Protein AF-A0A7J7KBS4-F1 (afdb_monomer_lite)

Radius of gyration: 31.46 Å; chains: 1; bounding box: 59×56×82 Å

pLDDT: mean 75.21, std 17.7, range [44.53, 96.38]

Sequence (110 aa):
MLNYPGRPISIHDVGGLLGDAYPKAFTPCNITSGFPVAGTYPFNPDIFGEDEFLPSAVTDRPDPNIAIEKAKISFVKPDKEDIAEVDNKDFVRILPTPNITGGTKYSLRE

Organism: Bugula neritina (NCBI:txid10212)

Secondary structure (DSSP, 8-state):
--SSTTPPPPHHHHHHHHHHHHHHHS-HHHHHHHHHHTTTTTT-GGGS-HHHHGGGGGTPPPPHHHHHHHT-------SS--S----TTSTTSSSPPP------------

Foldseek 3Di:
DPPDPPDDDDPVCVVVVCVVVVVVCPDPVNVVVVCVQVCNVVNDPPNDDPVNCVVCVVVDDPDPVVVVVVPPPPPPPDPDDPPPPPDPVVVVPPDDDDPPPDDDPPDDDD

Structure (mmCIF, N/CA/C/O backbone):
data_AF-A0A7J7KBS4-F1
#
_entry.id   AF-A0A7J7KBS4-F1
#
loop_
_atom_site.group_PDB
_atom_site.id
_atom_site.type_symbol
_atom_site.label_atom_id
_atom_site.label_alt_id
_atom_site.label_comp_id
_atom_site.label_asym_id
_atom_site.label_entity_id
_atom_site.label_seq_id
_atom_site.pdbx_PDB_ins_code
_atom_site.Cartn_x
_atom_site.Cartn_y
_atom_site.Cartn_z
_atom_site.occupancy
_atom_site.B_iso_or_equiv
_atom_site.auth_seq_id
_atom_site.auth_comp_id
_atom_site.auth_asym_id
_atom_site.auth_atom_id
_atom_site.pdbx_PDB_model_num
ATOM 1 N N . MET A 1 1 ? 3.728 -10.491 -16.829 1.00 55.16 1 MET A N 1
ATOM 2 C CA . MET A 1 1 ? 4.480 -11.724 -16.509 1.00 55.16 1 MET A CA 1
ATOM 3 C C . MET A 1 1 ? 4.074 -12.860 -17.457 1.00 55.16 1 MET A C 1
ATOM 5 O O . MET A 1 1 ? 3.728 -13.942 -17.016 1.00 55.16 1 MET A O 1
ATOM 9 N N . LEU A 1 2 ? 4.057 -12.589 -18.768 1.00 63.56 2 LEU A N 1
ATOM 10 C CA . LEU A 1 2 ? 3.582 -13.534 -19.795 1.00 63.56 2 LEU A CA 1
ATOM 11 C C . LEU A 1 2 ? 4.730 -14.122 -20.630 1.00 63.56 2 LEU A C 1
ATOM 13 O O . LEU A 1 2 ? 4.531 -15.080 -21.366 1.00 63.56 2 LEU A O 1
ATOM 17 N N . ASN A 1 3 ? 5.938 -13.574 -20.484 1.00 73.56 3 ASN A N 1
ATOM 18 C CA . ASN A 1 3 ? 7.120 -14.030 -21.198 1.00 73.56 3 ASN A CA 1
ATOM 19 C C . ASN A 1 3 ? 7.900 -14.977 -20.273 1.00 73.56 3 ASN A C 1
ATOM 21 O O . ASN A 1 3 ? 8.257 -14.581 -19.166 1.00 73.56 3 ASN A O 1
ATOM 25 N N . TYR A 1 4 ? 8.154 -16.204 -20.740 1.00 82.62 4 TYR A N 1
ATOM 26 C CA . TYR A 1 4 ? 8.910 -17.276 -20.061 1.00 82.62 4 TYR A CA 1
ATOM 27 C C . TYR A 1 4 ? 8.222 -17.952 -18.852 1.00 82.62 4 TYR A C 1
ATOM 29 O O . TYR A 1 4 ? 8.785 -17.981 -17.754 1.00 82.62 4 TYR A O 1
ATOM 37 N N . PRO A 1 5 ? 7.026 -18.549 -19.030 1.00 85.69 5 PRO A N 1
ATOM 38 C CA . PRO A 1 5 ? 6.400 -19.354 -17.981 1.00 85.69 5 PRO A CA 1
ATOM 39 C C . PRO A 1 5 ? 7.288 -20.549 -17.590 1.00 85.69 5 PRO A C 1
ATOM 41 O O . PRO A 1 5 ? 7.884 -21.199 -18.445 1.00 85.69 5 PRO A O 1
ATOM 44 N N . GLY A 1 6 ? 7.381 -20.839 -16.289 1.00 84.81 6 GLY A N 1
ATOM 45 C CA . GLY A 1 6 ? 8.142 -21.979 -15.758 1.00 84.81 6 GLY A CA 1
ATOM 46 C C . GLY A 1 6 ? 9.655 -21.765 -15.625 1.00 84.81 6 GLY A C 1
ATOM 47 O O . GLY A 1 6 ? 10.335 -22.629 -15.073 1.00 84.81 6 GLY A O 1
ATOM 48 N N . ARG A 1 7 ? 10.200 -20.622 -16.066 1.00 89.06 7 ARG A N 1
ATOM 49 C CA . ARG A 1 7 ? 11.602 -20.265 -15.804 1.00 89.06 7 ARG A CA 1
ATOM 50 C C . ARG A 1 7 ? 11.730 -19.645 -14.402 1.00 89.06 7 ARG A C 1
ATOM 52 O O . ARG A 1 7 ? 11.050 -18.653 -14.136 1.00 89.06 7 ARG A O 1
ATOM 59 N N . PRO A 1 8 ? 12.603 -20.162 -13.515 1.00 88.56 8 PRO A N 1
ATOM 60 C CA . PRO A 1 8 ? 12.845 -19.538 -12.217 1.00 88.56 8 PRO A CA 1
ATOM 61 C C . PRO A 1 8 ? 13.493 -18.156 -12.389 1.00 88.56 8 PRO A C 1
ATOM 63 O O . PRO A 1 8 ? 14.359 -17.969 -13.247 1.00 88.56 8 PRO A O 1
ATOM 66 N N . ILE A 1 9 ? 13.066 -17.188 -11.575 1.00 90.62 9 ILE A N 1
ATOM 67 C CA . ILE A 1 9 ? 13.624 -15.828 -11.554 1.00 90.62 9 ILE A CA 1
ATOM 68 C C . ILE A 1 9 ? 14.952 -15.861 -10.790 1.00 90.62 9 ILE A C 1
ATOM 70 O O . ILE A 1 9 ? 14.997 -16.283 -9.635 1.00 90.62 9 ILE A O 1
ATOM 74 N N . SER A 1 10 ? 16.033 -15.412 -11.431 1.00 92.31 10 SER A N 1
ATOM 75 C CA . SER A 1 10 ? 17.338 -15.219 -10.788 1.00 92.31 10 SER A CA 1
ATOM 76 C C . SER A 1 10 ? 17.457 -13.805 -10.210 1.00 92.31 10 SER A C 1
ATOM 78 O O . SER A 1 10 ? 16.799 -12.881 -10.683 1.00 92.31 10 SER A O 1
ATOM 80 N N . ILE A 1 11 ? 18.363 -13.594 -9.247 1.00 94.62 11 ILE A N 1
ATOM 81 C CA . ILE A 1 11 ? 18.652 -12.266 -8.669 1.00 94.62 11 ILE A CA 1
ATOM 82 C C . ILE A 1 11 ? 19.046 -11.214 -9.723 1.00 94.62 11 ILE A C 1
ATOM 84 O O . ILE A 1 11 ? 18.769 -10.033 -9.545 1.00 94.62 11 ILE A O 1
ATOM 88 N N . HIS A 1 12 ? 19.637 -11.638 -10.845 1.00 93.38 12 HIS A N 1
ATOM 89 C CA . HIS A 1 12 ? 20.034 -10.762 -11.954 1.00 93.38 12 HIS A CA 1
ATOM 90 C C . HIS A 1 12 ? 18.841 -10.286 -12.794 1.00 93.38 12 HIS A C 1
ATOM 92 O O . HIS A 1 12 ? 18.891 -9.215 -13.392 1.00 93.38 12 HIS A O 1
ATOM 98 N N . ASP A 1 13 ? 17.755 -11.064 -12.815 1.00 90.00 13 ASP A N 1
ATOM 99 C CA . ASP A 1 13 ? 16.542 -10.738 -13.565 1.00 90.00 13 ASP A CA 1
ATOM 100 C C . ASP A 1 13 ? 15.698 -9.682 -12.823 1.00 90.00 13 ASP A C 1
ATOM 102 O O . ASP A 1 13 ? 14.939 -8.935 -13.442 1.00 90.00 13 ASP A O 1
ATOM 106 N N . VAL A 1 14 ? 15.848 -9.586 -11.493 1.00 91.25 14 VAL A N 1
ATOM 107 C CA . VAL A 1 14 ? 15.034 -8.718 -10.622 1.00 91.25 14 VAL A CA 1
ATOM 108 C C . VAL A 1 14 ? 15.135 -7.251 -11.026 1.00 91.25 14 VAL A C 1
ATOM 110 O O . VAL A 1 14 ? 14.113 -6.574 -11.091 1.00 91.25 14 VAL A O 1
ATOM 113 N N . GLY A 1 15 ? 16.339 -6.761 -11.340 1.00 93.19 15 GLY A N 1
ATOM 114 C CA . GLY A 1 15 ? 16.536 -5.364 -11.737 1.00 93.19 15 GLY A CA 1
ATOM 115 C C . GLY A 1 15 ? 15.753 -4.996 -12.999 1.00 93.19 15 GLY A C 1
ATOM 116 O O . GLY A 1 15 ? 15.080 -3.968 -13.028 1.00 93.19 15 GLY A O 1
ATOM 117 N N . GLY A 1 16 ? 15.773 -5.869 -14.012 1.00 90.12 16 GLY A N 1
ATOM 118 C CA . GLY A 1 16 ? 15.017 -5.667 -15.251 1.00 90.12 16 GLY A CA 1
ATOM 119 C C . GLY A 1 16 ? 13.505 -5.719 -15.029 1.00 90.12 16 GLY A C 1
ATOM 120 O O . GLY A 1 16 ? 12.777 -4.856 -15.510 1.00 90.12 16 GLY A O 1
ATOM 121 N N . LEU A 1 17 ? 13.032 -6.683 -14.233 1.00 90.44 17 LEU A N 1
ATOM 122 C CA . LEU A 1 17 ? 11.611 -6.802 -13.888 1.00 90.44 17 LEU A CA 1
ATOM 123 C C . LEU A 1 17 ? 11.104 -5.582 -13.109 1.00 90.44 17 LEU A C 1
ATOM 125 O O . LEU A 1 17 ? 10.003 -5.087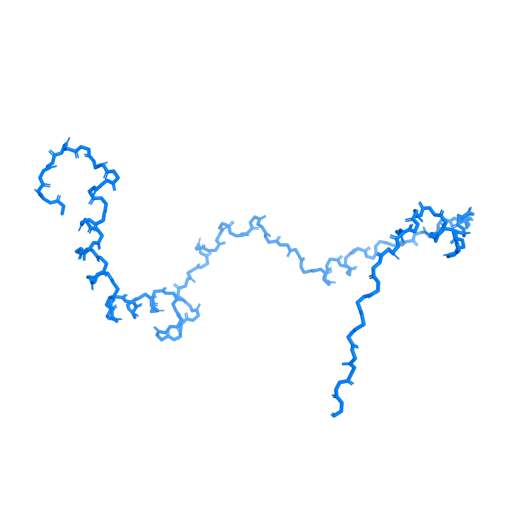 -13.365 1.00 90.44 17 LEU A O 1
ATOM 129 N N . LEU A 1 18 ? 11.909 -5.090 -12.167 1.00 91.81 18 LEU A N 1
ATOM 130 C CA . LEU A 1 18 ? 11.559 -3.934 -11.356 1.00 91.81 18 LEU A CA 1
ATOM 131 C C . LEU A 1 18 ? 11.609 -2.638 -12.171 1.00 91.81 18 LEU A C 1
ATOM 133 O O . LEU A 1 18 ? 10.768 -1.772 -11.951 1.00 91.81 18 LEU A O 1
ATOM 137 N N . GLY A 1 19 ? 12.516 -2.530 -13.146 1.00 93.06 19 GLY A N 1
ATOM 138 C CA . GLY A 1 19 ? 12.600 -1.385 -14.056 1.00 93.06 19 GLY A CA 1
ATOM 139 C C . GLY A 1 19 ? 11.283 -1.084 -14.776 1.00 93.06 19 GLY A C 1
ATOM 140 O O . GLY A 1 19 ? 10.906 0.078 -14.895 1.00 93.06 19 GLY A O 1
ATOM 141 N N . ASP A 1 20 ? 10.536 -2.119 -15.166 1.00 89.38 20 ASP A N 1
ATOM 142 C CA . ASP A 1 20 ? 9.225 -1.957 -15.806 1.00 89.38 20 ASP A CA 1
ATOM 143 C C . ASP A 1 20 ? 8.073 -1.812 -14.803 1.00 89.38 20 ASP A C 1
ATOM 145 O O . ASP A 1 20 ? 7.091 -1.112 -15.071 1.00 89.38 20 ASP A O 1
ATOM 149 N N . ALA A 1 21 ? 8.145 -2.517 -13.672 1.00 91.88 21 ALA A N 1
ATOM 150 C CA . ALA A 1 21 ? 7.073 -2.547 -12.681 1.00 91.88 21 ALA A CA 1
ATOM 151 C C . ALA A 1 21 ? 7.023 -1.264 -11.842 1.00 91.88 21 ALA A C 1
ATOM 153 O O . ALA A 1 21 ? 5.941 -0.737 -11.587 1.00 91.88 21 ALA A O 1
ATOM 154 N N . TYR A 1 22 ? 8.183 -0.742 -11.448 1.00 94.25 22 TYR A N 1
ATOM 155 C CA . TYR A 1 22 ? 8.308 0.418 -10.571 1.00 94.25 22 TYR A CA 1
ATOM 156 C C . TYR A 1 22 ? 7.620 1.676 -11.128 1.00 94.25 22 TYR A C 1
ATOM 158 O O . TYR A 1 22 ? 6.724 2.188 -10.458 1.00 94.25 22 TYR A O 1
ATOM 166 N N . PRO A 1 23 ? 7.915 2.160 -12.352 1.00 94.12 23 PRO A N 1
ATOM 167 C CA . PRO A 1 23 ? 7.261 3.360 -12.879 1.00 94.12 23 PRO A CA 1
ATOM 168 C C . PRO A 1 23 ? 5.753 3.175 -13.092 1.00 94.12 23 PRO A C 1
ATOM 170 O O . PRO A 1 23 ? 5.008 4.149 -13.048 1.00 94.12 23 PRO A O 1
ATOM 173 N N . LYS A 1 24 ? 5.285 1.938 -13.303 1.00 93.12 24 LYS A N 1
ATOM 174 C CA . LYS A 1 24 ? 3.852 1.632 -13.432 1.00 93.12 24 LYS A CA 1
ATOM 175 C C . LYS A 1 24 ? 3.149 1.617 -12.081 1.00 93.12 24 LYS A C 1
ATOM 177 O O . LYS A 1 24 ? 2.015 2.072 -11.996 1.00 93.12 24 LYS A O 1
ATOM 182 N N . ALA A 1 25 ? 3.798 1.094 -11.044 1.00 93.62 25 ALA A N 1
ATOM 183 C CA . ALA A 1 25 ? 3.244 1.022 -9.698 1.00 93.62 25 ALA A CA 1
ATOM 184 C C . ALA A 1 25 ? 3.237 2.399 -9.019 1.00 93.62 25 ALA A C 1
ATOM 186 O O . ALA A 1 25 ? 2.195 2.828 -8.533 1.00 93.62 25 ALA A O 1
ATOM 187 N N . PHE A 1 26 ? 4.362 3.117 -9.055 1.00 94.19 26 PHE A N 1
ATOM 188 C CA . PHE A 1 26 ? 4.565 4.406 -8.384 1.00 94.19 26 PHE A CA 1
ATOM 189 C C . PHE A 1 26 ? 4.048 5.593 -9.208 1.00 94.19 26 PHE A C 1
ATOM 191 O O . PHE A 1 26 ? 4.729 6.602 -9.385 1.00 94.19 26 PHE A O 1
ATOM 198 N N . THR A 1 27 ? 2.827 5.480 -9.723 1.00 96.38 27 THR A N 1
ATOM 199 C CA . THR A 1 27 ? 2.131 6.611 -10.344 1.00 96.38 27 THR A CA 1
ATOM 200 C C . THR A 1 27 ? 1.291 7.346 -9.299 1.00 96.38 27 THR A C 1
ATOM 202 O O . THR A 1 27 ? 0.768 6.707 -8.382 1.00 96.38 27 THR A O 1
ATOM 205 N N . PRO A 1 28 ? 1.093 8.673 -9.432 1.00 94.12 28 PRO A N 1
ATOM 206 C CA . PRO A 1 28 ? 0.237 9.421 -8.516 1.00 94.12 28 PRO A CA 1
ATOM 207 C C . PRO A 1 28 ? -1.163 8.818 -8.407 1.00 94.12 28 PRO A C 1
ATOM 209 O O . PRO A 1 28 ? -1.684 8.716 -7.309 1.00 94.12 28 PRO A O 1
ATOM 212 N N . CYS A 1 29 ? -1.732 8.353 -9.525 1.00 94.69 29 CYS A N 1
ATOM 213 C CA . CYS A 1 29 ? -3.054 7.729 -9.562 1.00 94.69 29 CYS A CA 1
ATOM 214 C C . CYS A 1 29 ? -3.127 6.450 -8.715 1.00 94.69 29 CYS A C 1
ATOM 216 O O . CYS A 1 29 ? -4.063 6.284 -7.938 1.00 94.69 29 CYS A O 1
ATOM 218 N N . ASN A 1 30 ? -2.122 5.576 -8.809 1.00 94.75 30 ASN A N 1
ATOM 219 C CA . ASN A 1 30 ? -2.095 4.357 -8.005 1.00 94.75 30 ASN A CA 1
ATOM 220 C C . ASN A 1 30 ? -1.888 4.666 -6.520 1.00 94.75 30 ASN A C 1
ATOM 222 O O . ASN A 1 30 ? -2.564 4.083 -5.677 1.00 94.75 30 ASN A O 1
ATOM 226 N N . ILE A 1 31 ? -0.995 5.605 -6.192 1.00 94.12 31 ILE A N 1
ATOM 227 C CA . ILE A 1 31 ? -0.734 5.998 -4.802 1.00 94.12 31 ILE A CA 1
ATOM 228 C C . ILE A 1 31 ? -1.993 6.612 -4.176 1.00 94.12 31 ILE A C 1
ATOM 230 O O . ILE A 1 31 ? -2.405 6.195 -3.095 1.00 94.12 31 ILE A O 1
ATOM 234 N N . THR A 1 32 ? -2.644 7.560 -4.859 1.00 95.00 32 THR A N 1
ATOM 235 C CA . THR A 1 32 ? -3.837 8.232 -4.323 1.00 95.00 32 THR A CA 1
ATOM 236 C C . THR A 1 32 ? -5.038 7.305 -4.222 1.00 95.00 32 THR A C 1
ATOM 238 O O . THR A 1 32 ? -5.870 7.510 -3.343 1.00 95.00 32 THR A O 1
ATOM 241 N N . SER A 1 33 ? -5.115 6.259 -5.049 1.00 94.81 33 SER A N 1
ATOM 242 C CA . SER A 1 33 ? -6.187 5.259 -4.964 1.00 94.81 33 SER A CA 1
ATOM 243 C C . SER A 1 33 ? -6.194 4.463 -3.652 1.00 94.81 33 SER A C 1
ATOM 245 O O . SER A 1 33 ? -7.237 3.938 -3.272 1.00 94.81 33 SER A O 1
ATOM 247 N N . GLY A 1 34 ? -5.070 4.410 -2.927 1.00 93.69 34 GLY A N 1
ATOM 248 C CA . GLY A 1 34 ? -4.992 3.754 -1.620 1.00 93.69 34 GLY A CA 1
ATOM 249 C C . GLY A 1 34 ? -5.587 4.572 -0.468 1.00 93.69 34 GLY A C 1
ATOM 250 O O . GLY A 1 34 ? -6.018 3.996 0.528 1.00 93.69 34 GLY A O 1
ATOM 251 N N . PHE A 1 35 ? -5.652 5.903 -0.582 1.00 94.69 35 PHE A N 1
ATOM 252 C CA . PHE A 1 35 ? -6.126 6.753 0.519 1.00 94.69 35 PHE A CA 1
ATOM 253 C C . PHE A 1 35 ? -7.615 6.596 0.847 1.00 94.69 35 PHE A C 1
ATOM 255 O O . PHE A 1 35 ? -7.933 6.577 2.040 1.00 94.69 35 PHE A O 1
ATOM 262 N N . PRO A 1 36 ? -8.519 6.444 -0.141 1.00 94.81 36 PRO A N 1
ATOM 263 C CA . PRO A 1 36 ? -9.917 6.162 0.133 1.00 94.81 36 PRO A CA 1
ATOM 264 C C . PRO A 1 36 ? -10.105 4.819 0.825 1.00 94.81 36 PRO A C 1
ATOM 266 O O . PRO A 1 36 ? -10.968 4.724 1.678 1.00 94.81 36 PRO A O 1
ATOM 269 N N . VAL A 1 37 ? -9.291 3.806 0.500 1.00 93.12 37 VAL A N 1
ATOM 270 C CA . VAL A 1 37 ? -9.389 2.457 1.089 1.00 93.12 37 VAL A CA 1
ATOM 271 C C . VAL A 1 37 ? -9.085 2.481 2.584 1.00 93.12 37 VAL A C 1
ATOM 273 O O . VAL A 1 37 ? -9.764 1.826 3.360 1.00 93.12 37 VAL A O 1
ATOM 276 N N . ALA A 1 38 ? -8.087 3.262 2.996 1.00 91.25 38 ALA A N 1
ATOM 277 C CA . ALA A 1 38 ? -7.757 3.446 4.406 1.00 91.25 38 ALA A CA 1
ATOM 278 C C . ALA A 1 38 ? -8.652 4.484 5.113 1.00 91.25 38 ALA A C 1
ATOM 280 O O . ALA A 1 38 ? -8.416 4.787 6.280 1.00 91.25 38 ALA A O 1
ATOM 281 N N . GLY A 1 39 ? -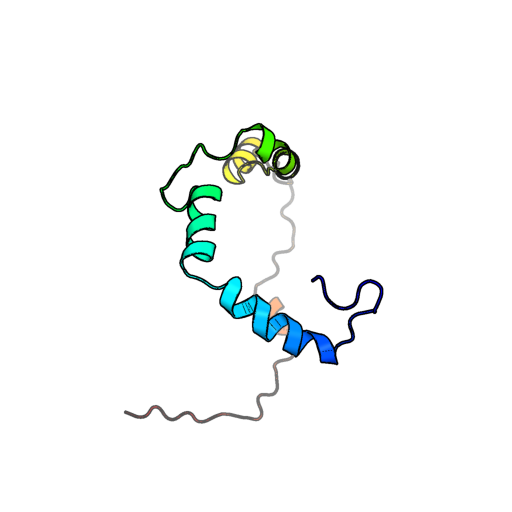9.597 5.116 4.406 1.00 94.12 39 GLY A N 1
ATOM 282 C CA . GLY A 1 39 ? -10.421 6.202 4.948 1.00 94.12 39 GLY A CA 1
ATOM 283 C C . GLY A 1 39 ? -9.615 7.441 5.350 1.00 94.12 39 GLY A C 1
ATOM 284 O O . GLY A 1 39 ? -10.094 8.269 6.119 1.00 94.12 39 GLY A O 1
ATOM 285 N N . THR A 1 40 ? -8.375 7.581 4.864 1.00 93.00 40 THR A N 1
ATOM 286 C CA . THR A 1 40 ? -7.507 8.725 5.191 1.00 93.00 40 THR A CA 1
ATOM 287 C C . THR A 1 40 ? -7.860 9.939 4.336 1.00 93.00 40 THR A C 1
ATOM 289 O O . THR A 1 40 ? -7.931 11.057 4.845 1.00 93.00 40 THR A O 1
ATOM 292 N N . TYR A 1 41 ? -8.088 9.730 3.034 1.00 92.50 41 TYR A N 1
ATOM 293 C CA . TYR A 1 41 ? -8.533 10.786 2.127 1.00 92.50 41 TYR A CA 1
ATOM 294 C C . TYR A 1 41 ? -9.401 10.237 0.979 1.00 92.50 41 TYR A C 1
ATOM 296 O O . TYR A 1 41 ? -8.901 9.440 0.185 1.00 92.50 41 TYR A O 1
ATOM 304 N N . PRO A 1 42 ? -10.655 10.701 0.821 1.00 92.56 42 PRO A N 1
ATOM 305 C CA . PRO A 1 42 ? -11.380 11.568 1.752 1.00 92.56 42 PRO A CA 1
ATOM 306 C C . PRO A 1 42 ? -11.523 10.899 3.125 1.00 92.56 42 PRO A C 1
ATOM 308 O O . PRO A 1 42 ? -11.578 9.676 3.218 1.00 92.56 42 PRO A O 1
ATOM 311 N N . PHE A 1 43 ? -11.512 11.707 4.187 1.00 94.94 43 PHE A N 1
ATOM 312 C CA . PHE A 1 43 ? -11.549 11.178 5.547 1.00 94.94 43 PHE A CA 1
ATOM 313 C C . PHE A 1 43 ? -12.892 10.489 5.808 1.00 94.94 43 PHE A C 1
ATOM 315 O O . PHE A 1 43 ? -13.940 11.126 5.692 1.00 94.94 43 PHE A O 1
ATOM 322 N N . ASN A 1 44 ? -12.846 9.203 6.144 1.00 94.75 44 ASN A N 1
ATOM 323 C CA . ASN A 1 44 ? -14.011 8.401 6.493 1.00 94.75 44 ASN A CA 1
ATOM 324 C C . ASN A 1 44 ? -13.666 7.481 7.678 1.00 94.75 44 ASN A C 1
ATOM 326 O O . ASN A 1 44 ? -12.979 6.479 7.470 1.00 94.75 44 ASN A O 1
ATOM 330 N N . PRO A 1 45 ? -14.110 7.808 8.905 1.00 90.88 45 PRO A N 1
ATOM 331 C CA . PRO A 1 45 ? -13.836 6.990 10.084 1.00 90.88 45 PRO A CA 1
ATOM 332 C C . PRO A 1 45 ? -14.631 5.677 10.098 1.00 90.88 45 PRO A C 1
ATOM 334 O O . PRO A 1 45 ? -14.179 4.712 10.701 1.00 90.88 45 PRO A O 1
ATOM 337 N N . ASP A 1 46 ? -15.760 5.618 9.390 1.00 92.56 46 ASP A N 1
ATOM 338 C CA . ASP A 1 46 ? -16.693 4.484 9.410 1.00 92.56 46 ASP A CA 1
ATOM 339 C C . ASP A 1 46 ? -16.382 3.459 8.303 1.00 92.56 46 ASP A C 1
ATOM 341 O O . ASP A 1 46 ? -17.266 2.752 7.820 1.00 92.56 46 ASP A O 1
ATOM 345 N N . ILE A 1 47 ? -15.137 3.429 7.813 1.00 93.62 47 ILE A N 1
ATOM 346 C CA . ILE A 1 47 ? -14.758 2.581 6.676 1.00 93.62 47 ILE A CA 1
ATOM 347 C C . ILE A 1 47 ? -14.513 1.121 7.058 1.00 93.62 47 ILE A C 1
ATOM 349 O O . ILE A 1 47 ? -14.711 0.240 6.227 1.00 93.62 47 ILE A O 1
ATOM 353 N N . PHE 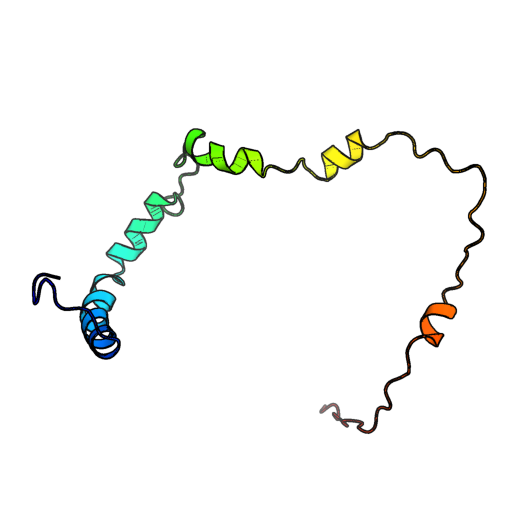A 1 48 ? -14.091 0.882 8.298 1.00 91.88 48 PHE A N 1
ATOM 354 C CA . PHE A 1 48 ? -13.857 -0.447 8.844 1.00 91.88 48 PHE A CA 1
ATOM 355 C C . PHE A 1 48 ? -15.048 -0.840 9.711 1.00 91.88 48 PHE A C 1
ATOM 357 O O . PHE A 1 48 ? -15.443 -0.082 10.600 1.00 91.88 48 PHE A O 1
ATOM 364 N N . GLY A 1 49 ? -15.618 -2.016 9.461 1.00 91.81 49 GLY A N 1
ATOM 365 C CA . GLY A 1 49 ? -16.667 -2.565 10.316 1.00 91.81 49 GLY A CA 1
ATOM 366 C C . GLY A 1 49 ? -16.110 -3.128 11.624 1.00 91.81 49 GLY A C 1
ATOM 367 O O . GLY A 1 49 ? -14.943 -3.504 11.709 1.00 91.81 49 GLY A O 1
ATOM 368 N N . GLU A 1 50 ? -16.971 -3.277 12.630 1.00 88.25 50 GLU A N 1
ATOM 369 C CA . GLU A 1 50 ? -16.621 -3.878 13.930 1.00 88.25 50 GLU A CA 1
ATOM 370 C C . GLU A 1 50 ? -15.990 -5.278 13.774 1.00 88.25 50 GLU A C 1
ATOM 372 O O . GLU A 1 50 ? -15.072 -5.655 14.505 1.00 88.25 50 GLU A O 1
ATOM 377 N N . ASP A 1 51 ? -16.447 -6.036 12.769 1.00 90.94 51 ASP A N 1
ATOM 378 C CA . ASP A 1 51 ? -15.971 -7.387 12.460 1.00 90.94 51 ASP A CA 1
ATOM 379 C C . ASP A 1 51 ? -14.483 -7.421 12.063 1.00 90.94 51 ASP A C 1
ATOM 381 O O . ASP A 1 51 ? -13.776 -8.394 12.337 1.00 90.94 51 ASP A O 1
ATOM 385 N N . GLU A 1 52 ? -13.982 -6.350 11.446 1.00 89.44 52 GLU A N 1
ATOM 386 C CA . GLU A 1 52 ? -12.582 -6.222 11.024 1.00 89.44 52 GLU A CA 1
ATOM 387 C C . GLU A 1 52 ? -11.649 -5.942 12.212 1.00 89.44 52 GLU A C 1
ATOM 389 O O . GLU A 1 52 ? -10.454 -6.243 12.151 1.00 89.44 52 GLU A O 1
ATOM 394 N N . PHE A 1 53 ? -12.204 -5.448 13.324 1.00 86.94 53 PHE A N 1
ATOM 395 C CA . PHE A 1 53 ? -11.496 -5.221 14.584 1.00 86.94 53 PHE A CA 1
ATOM 396 C C . PHE A 1 53 ? -11.553 -6.423 15.542 1.00 86.94 53 PHE A C 1
ATOM 398 O O . PHE A 1 53 ? -10.806 -6.462 16.517 1.00 86.94 53 PHE A O 1
ATOM 405 N N . LEU A 1 54 ? -12.356 -7.459 15.266 1.00 88.06 54 LEU A N 1
ATOM 406 C CA . LEU A 1 54 ? -12.443 -8.659 16.120 1.00 88.06 54 LEU A CA 1
ATOM 407 C C . LEU A 1 54 ? -11.078 -9.280 16.493 1.00 88.06 54 LEU A C 1
ATOM 409 O O . LEU A 1 54 ? -10.921 -9.702 17.643 1.00 88.06 54 LEU A O 1
ATOM 413 N N . PRO A 1 55 ? -10.064 -9.335 15.603 1.00 87.06 55 PRO A N 1
ATOM 414 C CA . PRO A 1 55 ? -8.752 -9.873 15.958 1.00 87.06 55 PRO A CA 1
ATOM 415 C C . PRO A 1 55 ? -7.991 -9.045 17.007 1.00 87.06 55 PRO A C 1
ATOM 417 O O . PRO A 1 55 ? -7.163 -9.613 17.723 1.00 87.06 55 PRO A O 1
ATOM 420 N N . SER A 1 56 ? -8.242 -7.732 17.126 1.00 84.81 56 SER A N 1
ATOM 421 C CA . SER A 1 56 ? -7.553 -6.882 18.112 1.00 84.81 56 SER A CA 1
ATOM 422 C C . SER A 1 56 ? -8.097 -7.053 19.529 1.00 84.81 56 SER A C 1
ATOM 424 O O . SER A 1 56 ? -7.364 -6.790 20.484 1.00 84.81 56 SER A O 1
ATOM 426 N N . ALA A 1 57 ? -9.311 -7.594 19.679 1.00 81.12 57 ALA A N 1
ATOM 427 C CA . ALA A 1 57 ? -9.967 -7.794 20.973 1.00 81.12 57 ALA A CA 1
ATOM 428 C C . ALA A 1 57 ? -9.138 -8.638 21.960 1.00 81.12 57 ALA A C 1
ATOM 430 O O . ALA A 1 57 ? -9.212 -8.457 23.173 1.00 81.12 57 ALA A O 1
ATOM 431 N N . VAL A 1 58 ? -8.305 -9.555 21.457 1.00 80.88 58 VAL A N 1
ATOM 432 C CA . VAL A 1 58 ? -7.430 -10.400 22.295 1.00 80.88 58 VAL A CA 1
ATOM 433 C C . VAL A 1 58 ? -6.264 -9.601 22.893 1.00 80.88 58 VAL A C 1
ATOM 435 O O . VAL A 1 58 ? -5.713 -9.976 23.929 1.00 80.88 58 VAL A O 1
ATOM 438 N N . THR A 1 59 ? -5.872 -8.502 22.246 1.00 83.69 59 THR A N 1
ATOM 439 C CA . THR A 1 59 ? -4.763 -7.634 22.671 1.00 83.69 59 THR A CA 1
ATOM 440 C C . THR A 1 59 ? -5.205 -6.393 23.435 1.00 83.69 59 THR A C 1
ATOM 442 O O . THR A 1 59 ? -4.337 -5.659 23.916 1.00 83.69 59 THR A O 1
ATOM 445 N N . ASP A 1 60 ? -6.512 -6.169 23.578 1.00 81.31 60 ASP A N 1
ATOM 446 C CA . ASP A 1 60 ? -7.041 -5.016 24.294 1.00 81.31 60 ASP A CA 1
ATOM 447 C C . ASP A 1 60 ? -6.583 -5.046 25.751 1.00 81.31 60 ASP A C 1
ATOM 449 O O . ASP A 1 60 ? -6.877 -5.955 26.533 1.00 81.31 60 ASP A O 1
ATOM 453 N N . ARG A 1 61 ? -5.801 -4.030 26.116 1.00 82.81 61 ARG A N 1
ATOM 454 C CA . ARG A 1 61 ? -5.352 -3.826 27.490 1.00 82.81 61 ARG A CA 1
ATOM 455 C C . ARG A 1 61 ? -6.313 -2.850 28.150 1.00 82.81 61 ARG A C 1
ATOM 457 O O . ARG A 1 61 ? -6.613 -1.822 27.549 1.00 82.81 61 ARG A O 1
ATOM 464 N N . PRO A 1 62 ? -6.770 -3.128 29.382 1.00 82.50 62 PRO A N 1
ATOM 465 C CA . PRO A 1 62 ? -7.554 -2.153 30.119 1.00 82.50 62 PRO A CA 1
ATOM 466 C C . PRO A 1 62 ? -6.738 -0.872 30.282 1.00 82.50 62 PRO A C 1
ATOM 468 O O . PRO A 1 62 ? -5.524 -0.938 30.508 1.00 82.50 62 PRO A O 1
ATOM 471 N N . ASP A 1 63 ? -7.407 0.279 30.202 1.00 79.31 63 ASP A N 1
ATOM 472 C CA . ASP A 1 63 ? -6.754 1.562 30.436 1.00 79.31 63 ASP A CA 1
ATOM 473 C C . ASP A 1 63 ? -5.985 1.513 31.761 1.00 79.31 63 ASP A C 1
ATOM 475 O O . ASP A 1 63 ? -6.564 1.147 32.794 1.00 79.31 63 ASP A O 1
ATOM 479 N N . PRO A 1 64 ? -4.697 1.897 31.776 1.00 76.75 64 PRO A N 1
ATOM 480 C CA . PRO A 1 64 ? -3.876 1.805 32.977 1.00 76.75 64 PRO A CA 1
ATOM 481 C C . PRO A 1 64 ? -4.487 2.614 34.126 1.00 76.75 64 PRO A C 1
ATOM 483 O O . PRO A 1 64 ? -4.459 2.170 35.269 1.00 76.75 64 PRO A O 1
ATOM 486 N N . ASN A 1 65 ? -5.140 3.739 33.824 1.00 74.19 65 ASN A N 1
ATOM 487 C CA . ASN A 1 65 ? -5.827 4.564 34.818 1.00 74.19 65 ASN A CA 1
ATOM 488 C C . ASN A 1 65 ? -7.053 3.858 35.430 1.00 74.19 65 ASN A C 1
ATOM 490 O O . ASN A 1 65 ? -7.264 3.945 36.636 1.00 74.19 65 ASN A O 1
ATOM 494 N N . ILE A 1 66 ? -7.813 3.092 34.639 1.00 68.69 66 ILE A N 1
ATOM 495 C CA . ILE A 1 66 ? -8.980 2.326 35.116 1.00 68.69 66 ILE A CA 1
ATOM 496 C C . ILE A 1 66 ? -8.526 1.086 35.904 1.00 68.69 66 ILE A C 1
ATOM 498 O O . ILE A 1 66 ? -9.137 0.710 36.908 1.00 68.69 66 ILE A O 1
ATOM 502 N N . ALA A 1 67 ? -7.428 0.453 35.481 1.00 61.94 67 ALA A N 1
ATOM 503 C CA . ALA A 1 67 ? -6.834 -0.682 36.180 1.00 61.94 67 ALA A CA 1
ATOM 504 C C . ALA A 1 67 ? -6.288 -0.289 37.566 1.00 61.94 67 ALA A C 1
ATOM 506 O O . ALA A 1 67 ? -6.473 -1.038 38.526 1.00 61.94 67 ALA A O 1
ATOM 507 N N . ILE A 1 68 ? -5.685 0.899 37.692 1.00 62.09 68 ILE A N 1
ATOM 508 C CA . ILE A 1 68 ? -5.188 1.440 38.969 1.00 62.09 68 ILE A CA 1
ATOM 509 C C . ILE A 1 68 ? -6.340 1.698 39.955 1.00 62.09 68 ILE A C 1
ATOM 511 O O . ILE A 1 68 ? -6.195 1.422 41.146 1.00 62.09 68 ILE A O 1
ATOM 515 N N . GLU A 1 69 ? -7.503 2.166 39.490 1.00 62.41 69 GLU A N 1
ATOM 516 C CA . GLU A 1 69 ? -8.667 2.371 40.366 1.00 62.41 69 GLU A CA 1
ATOM 517 C C . GLU A 1 69 ? -9.265 1.056 40.883 1.00 62.41 69 GLU A C 1
ATOM 519 O O . GLU A 1 69 ? -9.613 0.971 42.063 1.00 62.41 69 GLU A O 1
ATOM 524 N N . LYS A 1 70 ? -9.316 0.011 40.045 1.00 60.19 70 LYS A N 1
ATOM 525 C CA . LYS A 1 70 ? -9.762 -1.338 40.448 1.00 60.19 70 LYS A CA 1
ATOM 526 C C . LYS A 1 70 ? -8.756 -2.055 41.356 1.00 60.19 70 LYS A C 1
ATOM 528 O O . LYS A 1 70 ? -9.156 -2.881 42.171 1.00 60.19 70 LYS A O 1
ATOM 533 N N . ALA A 1 71 ? -7.468 -1.729 41.240 1.00 58.78 71 ALA A N 1
ATOM 534 C CA . ALA A 1 71 ? -6.380 -2.322 42.017 1.00 58.78 71 ALA A CA 1
ATOM 535 C C . ALA A 1 71 ? -6.137 -1.657 43.385 1.00 58.78 71 ALA A C 1
ATOM 537 O O . ALA A 1 71 ? -5.203 -2.051 44.083 1.00 58.78 71 ALA A O 1
ATOM 538 N N . LYS A 1 72 ? -6.992 -0.724 43.837 1.00 55.31 72 LYS A N 1
ATOM 539 C CA . LYS A 1 72 ? -7.046 -0.279 45.246 1.00 55.31 72 LYS A CA 1
ATOM 540 C C . LYS A 1 72 ? -7.605 -1.381 46.166 1.00 55.31 72 LYS A C 1
ATOM 542 O O . LYS A 1 72 ? -8.485 -1.146 46.987 1.00 55.31 72 LYS A O 1
ATOM 547 N N . ILE A 1 73 ? -7.087 -2.598 46.049 1.00 58.53 73 ILE A N 1
ATOM 548 C CA . ILE A 1 73 ? -7.098 -3.558 47.145 1.00 58.53 73 ILE A CA 1
ATOM 549 C C . ILE A 1 73 ? -6.126 -2.962 48.157 1.00 58.53 73 ILE A C 1
ATOM 551 O O . ILE A 1 73 ? -4.966 -2.718 47.831 1.00 58.53 73 ILE A O 1
ATOM 555 N N . SER A 1 74 ? -6.643 -2.612 49.334 1.00 49.72 74 SER A N 1
ATOM 556 C CA . SER A 1 74 ? -5.914 -1.947 50.412 1.00 49.72 74 SER A CA 1
ATOM 557 C C . SER A 1 74 ? -4.506 -2.517 50.547 1.00 49.72 74 SER A C 1
ATOM 559 O O . SER A 1 74 ? -4.349 -3.679 50.92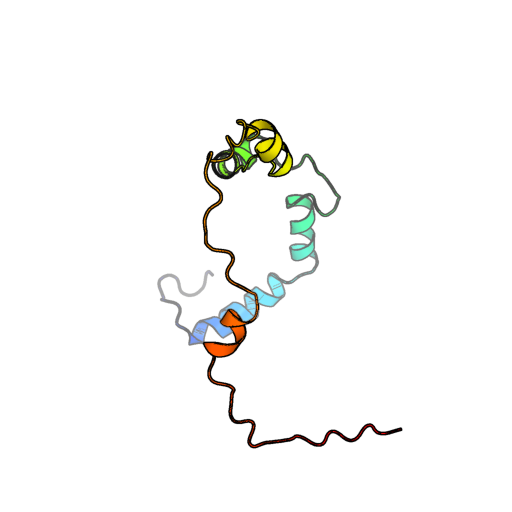3 1.00 49.72 74 SER A O 1
ATOM 561 N N . PHE A 1 75 ? -3.496 -1.701 50.248 1.00 50.44 75 PHE A N 1
ATOM 562 C CA . PHE A 1 75 ? -2.121 -1.999 50.613 1.00 50.44 75 PHE A CA 1
ATOM 563 C C . PHE A 1 75 ? -2.097 -2.108 52.141 1.00 50.44 75 PHE A C 1
ATOM 565 O O . PHE A 1 75 ? -2.098 -1.096 52.843 1.00 50.44 75 PHE A O 1
ATOM 572 N N . VAL A 1 76 ? -2.190 -3.332 52.665 1.00 60.34 76 VAL A N 1
ATOM 573 C CA . VAL A 1 76 ? -1.968 -3.593 54.084 1.00 60.34 76 VAL A CA 1
ATOM 574 C C . VAL A 1 76 ? -0.495 -3.302 54.290 1.00 60.34 76 VAL A C 1
ATOM 576 O O . VAL A 1 76 ? 0.357 -4.039 53.796 1.00 60.34 76 VAL A O 1
ATOM 579 N N . LYS A 1 77 ? -0.197 -2.169 54.935 1.00 50.56 77 LYS A N 1
ATOM 580 C CA . LYS A 1 77 ? 1.169 -1.863 55.352 1.00 50.56 77 LYS A CA 1
ATOM 581 C C . LYS A 1 77 ? 1.662 -3.065 56.164 1.00 50.56 77 LYS A C 1
ATOM 583 O O . LYS A 1 77 ? 0.970 -3.432 57.112 1.00 50.56 77 LYS A O 1
ATOM 588 N N . PRO A 1 78 ? 2.785 -3.701 55.802 1.00 55.50 78 PRO A N 1
ATOM 589 C CA . PRO A 1 78 ? 3.368 -4.711 56.668 1.00 55.50 78 PRO A CA 1
ATOM 590 C C . PRO A 1 78 ? 3.699 -4.050 58.011 1.00 55.50 78 PRO A C 1
ATOM 592 O O . PRO A 1 78 ? 4.256 -2.955 58.045 1.00 55.50 78 PRO A O 1
ATOM 595 N N . ASP A 1 79 ? 3.344 -4.703 59.119 1.00 63.66 79 ASP A N 1
ATOM 596 C CA . ASP A 1 79 ? 3.475 -4.169 60.488 1.00 63.66 79 ASP A CA 1
ATOM 597 C C . ASP A 1 79 ? 4.933 -3.944 60.942 1.00 63.66 79 ASP A C 1
ATOM 599 O O . ASP A 1 79 ? 5.196 -3.632 62.104 1.00 63.66 79 ASP A O 1
ATOM 603 N N . LYS A 1 80 ? 5.906 -4.146 60.051 1.00 63.38 80 LYS A N 1
ATOM 604 C CA . LYS A 1 80 ? 7.331 -3.985 60.316 1.00 63.38 80 LYS A CA 1
ATOM 605 C C . LYS A 1 80 ? 7.919 -3.117 59.218 1.00 63.38 80 LYS A C 1
ATOM 607 O O . LYS A 1 80 ? 7.799 -3.449 58.043 1.00 63.38 80 LYS A O 1
ATOM 612 N N . GLU A 1 81 ? 8.541 -2.013 59.615 1.00 55.03 81 GLU A N 1
ATOM 613 C CA . GLU A 1 81 ? 9.375 -1.225 58.715 1.00 55.03 81 GLU A CA 1
ATOM 614 C C . GLU A 1 81 ? 10.532 -2.117 58.254 1.00 55.03 81 GLU A C 1
ATOM 616 O O . GLU A 1 81 ? 11.325 -2.595 59.070 1.00 55.03 81 GLU A O 1
ATOM 621 N N . ASP A 1 82 ? 10.583 -2.411 56.956 1.00 57.53 82 ASP A N 1
ATOM 622 C CA . ASP A 1 82 ? 11.707 -3.119 56.361 1.00 57.53 82 ASP A CA 1
ATOM 623 C C . ASP A 1 82 ? 12.973 -2.284 56.592 1.00 57.53 82 ASP A C 1
ATOM 625 O O . ASP A 1 82 ? 13.142 -1.198 56.041 1.00 57.53 82 ASP A O 1
ATOM 629 N N . ILE A 1 83 ? 13.867 -2.804 57.432 1.00 54.09 83 ILE A N 1
ATOM 630 C CA . ILE A 1 83 ? 15.214 -2.292 57.721 1.00 54.09 83 ILE A CA 1
ATOM 631 C C . ILE A 1 83 ? 16.144 -2.421 56.503 1.00 54.09 83 ILE A C 1
ATOM 633 O O . ILE A 1 83 ? 17.178 -3.087 56.546 1.00 54.09 83 ILE A O 1
ATOM 637 N N . ALA A 1 84 ? 15.778 -1.783 55.399 1.00 52.78 84 ALA A N 1
ATOM 638 C CA . ALA A 1 84 ? 16.640 -1.574 54.246 1.00 52.78 84 ALA A CA 1
ATOM 639 C C . ALA A 1 84 ? 16.529 -0.120 53.781 1.00 52.78 84 ALA A C 1
ATOM 641 O O . ALA A 1 84 ? 16.238 0.173 52.623 1.00 52.78 84 ALA A O 1
ATOM 642 N N . GLU A 1 85 ? 16.790 0.807 54.700 1.00 58.97 85 GLU A N 1
ATOM 643 C CA . GLU A 1 85 ? 17.182 2.164 54.341 1.00 58.97 85 GLU A CA 1
ATOM 644 C C . GLU A 1 85 ? 18.599 2.086 53.749 1.00 58.97 85 GLU A C 1
ATOM 646 O O . GLU A 1 85 ? 19.610 2.237 54.433 1.00 58.97 85 GLU A O 1
ATOM 651 N N . VAL A 1 86 ? 18.674 1.715 52.469 1.00 56.09 86 VAL A N 1
ATOM 652 C CA . VAL A 1 86 ? 19.914 1.788 51.697 1.00 56.09 86 VAL A CA 1
ATOM 653 C C . VAL A 1 86 ? 20.148 3.261 51.402 1.00 56.09 86 VAL A C 1
ATOM 655 O O . VAL A 1 86 ? 19.482 3.862 50.558 1.00 56.09 86 VAL A O 1
ATOM 658 N N . ASP A 1 87 ? 21.075 3.852 52.145 1.00 56.56 87 ASP A N 1
ATOM 659 C CA . ASP A 1 87 ? 21.459 5.247 52.002 1.00 56.56 87 ASP A CA 1
ATOM 660 C C . ASP A 1 87 ? 21.992 5.474 50.571 1.00 56.56 87 ASP A C 1
ATOM 662 O O . ASP A 1 87 ? 22.783 4.683 50.047 1.00 56.56 87 ASP A O 1
ATOM 666 N N . ASN A 1 88 ? 21.596 6.571 49.913 1.00 54.03 88 ASN A N 1
ATOM 667 C CA . ASN A 1 88 ? 21.922 6.864 48.499 1.00 54.03 88 ASN A CA 1
ATOM 668 C C . ASN A 1 88 ? 23.437 6.875 48.174 1.00 54.03 88 ASN A C 1
ATOM 670 O O . ASN A 1 88 ? 23.841 6.953 47.012 1.00 54.03 88 ASN A O 1
ATOM 674 N N . LYS A 1 89 ? 24.294 6.809 49.197 1.00 55.62 89 LYS A N 1
ATOM 675 C CA . LYS A 1 89 ? 25.757 6.748 49.105 1.00 55.62 89 LYS A CA 1
ATOM 676 C C . LYS A 1 89 ? 26.289 5.377 48.678 1.00 55.62 89 LYS A C 1
ATOM 678 O O . LYS A 1 89 ? 27.420 5.318 48.190 1.00 55.62 89 LYS A O 1
ATOM 683 N N . ASP A 1 90 ? 25.507 4.307 48.807 1.00 56.44 90 ASP A N 1
ATOM 684 C CA . ASP A 1 90 ? 25.970 2.953 48.476 1.00 56.44 90 ASP A CA 1
ATOM 685 C C . ASP A 1 90 ? 25.916 2.646 46.969 1.00 56.44 90 ASP A C 1
ATOM 687 O O . ASP A 1 90 ? 26.737 1.877 46.466 1.00 56.44 90 ASP A O 1
ATOM 691 N N . PHE A 1 91 ? 25.064 3.337 46.200 1.00 50.91 91 PHE A N 1
ATOM 692 C CA . PHE A 1 91 ? 25.002 3.194 44.736 1.00 50.91 91 PHE A CA 1
ATOM 693 C C . PHE A 1 91 ? 26.261 3.700 44.016 1.00 50.91 91 PHE A C 1
ATOM 695 O O . PHE A 1 91 ? 26.611 3.203 42.947 1.00 50.91 91 PHE A O 1
ATOM 702 N N . VAL A 1 92 ? 26.973 4.667 44.602 1.00 52.78 92 VAL A N 1
ATOM 703 C CA . VAL A 1 92 ? 28.138 5.303 43.960 1.00 52.78 92 VAL A CA 1
ATOM 704 C C . VAL A 1 92 ? 29.413 4.460 44.116 1.00 52.78 92 VAL A C 1
ATOM 706 O O . VAL A 1 92 ? 30.361 4.632 43.355 1.00 52.78 92 VAL A O 1
ATOM 709 N N . ARG A 1 93 ? 29.452 3.513 45.064 1.00 54.81 93 ARG A N 1
ATOM 710 C CA . ARG A 1 93 ? 30.656 2.714 45.372 1.00 54.81 93 ARG A CA 1
ATOM 711 C C . ARG A 1 93 ? 30.812 1.438 44.542 1.00 54.81 93 ARG A C 1
ATOM 713 O O . ARG A 1 93 ? 31.900 0.873 44.529 1.00 54.81 93 ARG A O 1
ATOM 720 N N . ILE A 1 94 ? 29.753 0.977 43.875 1.00 57.28 94 ILE A N 1
ATOM 721 C CA . ILE A 1 94 ? 29.749 -0.320 43.171 1.00 57.28 94 ILE A CA 1
ATOM 722 C C . ILE A 1 94 ? 30.212 -0.183 41.712 1.00 57.28 94 ILE A C 1
ATOM 724 O O . ILE A 1 94 ? 30.632 -1.164 41.100 1.00 57.28 94 ILE A O 1
ATOM 728 N N . LEU A 1 95 ? 30.191 1.025 41.144 1.00 50.44 95 LEU A N 1
ATOM 729 C CA . LEU A 1 95 ? 30.618 1.232 39.764 1.00 50.44 95 LEU A CA 1
ATOM 730 C C . LEU A 1 95 ? 32.102 1.619 39.716 1.00 50.44 95 LEU A C 1
ATOM 732 O O . LEU A 1 95 ? 32.470 2.652 40.280 1.00 50.44 95 LEU A O 1
ATOM 736 N N . PRO A 1 96 ? 32.971 0.845 39.037 1.00 58.00 96 PRO A N 1
ATOM 737 C CA . PRO A 1 96 ? 34.323 1.305 38.760 1.00 58.00 96 PRO A CA 1
ATOM 738 C C . PRO A 1 96 ? 34.225 2.584 37.924 1.00 58.00 96 PRO A C 1
ATOM 740 O O . PRO A 1 96 ? 33.617 2.593 36.851 1.00 58.00 96 PRO A O 1
ATOM 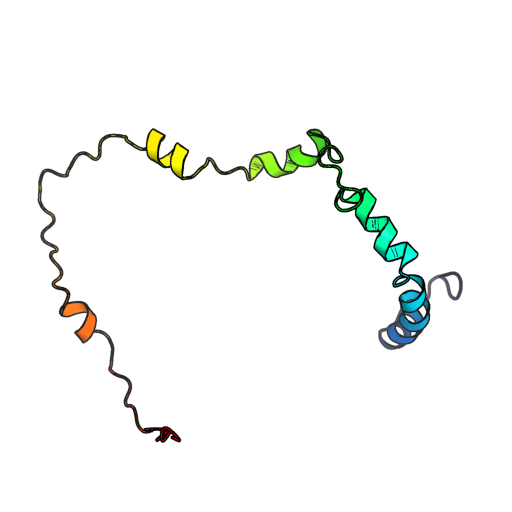743 N N . THR A 1 97 ? 34.787 3.684 38.426 1.00 63.28 97 THR A N 1
ATOM 744 C CA . THR A 1 97 ? 34.825 4.935 37.672 1.00 63.28 97 THR A CA 1
ATOM 745 C C . THR A 1 97 ? 35.656 4.721 36.402 1.00 63.28 97 THR A C 1
ATOM 747 O O . THR A 1 97 ? 36.756 4.164 36.470 1.00 63.28 97 THR A O 1
ATOM 750 N N . PRO A 1 98 ? 35.156 5.118 35.218 1.00 55.19 98 PRO A N 1
ATOM 751 C CA . PRO A 1 98 ? 35.930 4.995 33.995 1.00 55.19 98 PRO A CA 1
ATOM 752 C C . PRO A 1 98 ? 37.163 5.898 34.088 1.00 55.19 98 PRO A C 1
ATOM 754 O O . PRO A 1 98 ? 37.070 7.067 34.463 1.00 55.19 98 PRO A O 1
ATOM 757 N N . ASN A 1 99 ? 38.330 5.358 33.739 1.00 55.25 99 ASN A N 1
ATOM 758 C CA . ASN A 1 99 ? 39.564 6.127 33.662 1.00 55.25 99 ASN A CA 1
ATOM 759 C C . ASN A 1 99 ? 39.493 7.022 32.412 1.00 55.25 99 ASN A C 1
ATOM 761 O O . ASN A 1 99 ? 39.728 6.567 31.293 1.00 55.25 99 ASN A O 1
ATOM 765 N N . ILE A 1 100 ? 39.076 8.278 32.577 1.00 60.47 100 ILE A N 1
ATOM 766 C CA . ILE A 1 100 ? 38.933 9.223 31.463 1.00 60.47 100 ILE A CA 1
ATOM 767 C C . ILE A 1 100 ? 40.335 9.704 31.063 1.00 60.47 100 ILE A C 1
ATOM 769 O O . ILE A 1 100 ? 40.853 10.678 31.601 1.00 60.47 100 ILE A O 1
ATOM 773 N N . THR A 1 101 ? 40.966 9.023 30.103 1.00 53.66 101 THR A N 1
ATOM 774 C CA . THR A 1 101 ? 42.284 9.394 29.542 1.00 53.66 101 THR A CA 1
ATOM 775 C C . THR A 1 101 ? 42.165 10.236 28.261 1.00 53.66 101 THR A C 1
ATOM 777 O O . THR A 1 101 ? 42.946 10.090 27.326 1.00 53.66 101 THR A O 1
ATOM 780 N N . GLY A 1 102 ? 41.188 11.141 28.178 1.00 52.47 102 GLY A N 1
ATOM 781 C CA . GLY A 1 102 ? 41.017 11.968 26.981 1.00 52.47 102 GLY A CA 1
ATOM 782 C C . GLY A 1 102 ? 40.056 13.128 27.182 1.00 52.47 102 GLY A C 1
ATOM 783 O O . GLY A 1 102 ? 38.865 13.002 26.928 1.00 52.47 102 GLY A O 1
ATOM 784 N N . GLY A 1 103 ? 40.571 14.274 27.628 1.00 50.69 103 GLY A N 1
ATOM 785 C CA . GLY A 1 103 ? 39.814 15.522 27.629 1.00 50.69 103 GLY A CA 1
ATOM 786 C C . GLY A 1 103 ? 39.782 16.128 26.228 1.00 50.69 103 GLY A C 1
ATOM 787 O O . GLY A 1 103 ? 40.791 16.654 25.759 1.00 50.69 103 GLY A O 1
ATOM 788 N N . THR A 1 104 ? 38.634 16.096 25.555 1.00 52.41 104 THR A N 1
ATOM 789 C CA . THR A 1 104 ? 38.416 16.911 24.354 1.00 52.41 104 THR A CA 1
ATOM 790 C C . THR A 1 104 ? 38.181 18.360 24.771 1.00 52.41 104 THR A C 1
ATOM 792 O O . THR A 1 104 ? 37.128 18.701 25.311 1.00 52.41 104 THR A O 1
ATOM 795 N N . LYS A 1 105 ? 39.167 19.228 24.523 1.00 48.84 105 LYS A N 1
ATOM 796 C CA . LYS A 1 105 ? 39.025 20.683 24.643 1.00 48.84 105 LYS A CA 1
ATOM 797 C C . LYS A 1 105 ? 38.177 21.206 23.481 1.00 48.84 105 LYS A C 1
ATOM 799 O O . LYS A 1 105 ? 38.724 21.636 22.470 1.00 48.84 105 LYS A O 1
ATOM 804 N N . TYR A 1 106 ? 36.856 21.184 23.606 1.00 49.22 106 TYR A N 1
ATOM 805 C CA . TYR A 1 106 ? 36.026 22.027 22.748 1.00 49.22 106 TYR A CA 1
ATOM 806 C C . TYR A 1 106 ? 36.015 23.432 23.352 1.00 49.22 106 TYR A C 1
ATOM 808 O O . TYR A 1 106 ? 35.338 23.688 24.344 1.00 49.22 106 TYR A O 1
ATOM 816 N N . SER A 1 107 ? 36.846 24.319 22.794 1.00 50.31 107 SER A N 1
ATOM 817 C CA . SER A 1 107 ? 36.804 25.743 23.113 1.00 50.31 107 SER A CA 1
ATOM 818 C C . SER A 1 107 ? 35.497 26.318 22.579 1.00 50.31 107 SER A C 1
ATOM 820 O O . SER A 1 107 ? 35.225 26.221 21.380 1.00 50.31 107 SER A O 1
ATOM 822 N N . LEU A 1 108 ? 34.717 26.933 23.463 1.00 47.75 108 LEU A N 1
ATOM 823 C CA . LEU A 1 108 ? 33.641 27.840 23.086 1.00 47.75 108 LEU A CA 1
ATOM 824 C C . LEU A 1 108 ? 34.245 28.916 22.171 1.00 47.75 108 LEU A C 1
ATOM 826 O O . LEU A 1 108 ? 35.176 29.614 22.568 1.00 47.75 108 LEU A O 1
ATOM 830 N N . ARG A 1 109 ? 33.788 28.967 20.918 1.00 44.53 109 ARG A N 1
ATOM 831 C CA . ARG A 1 109 ? 34.024 30.109 20.034 1.00 44.53 109 ARG A CA 1
ATOM 832 C C . ARG A 1 109 ? 32.929 31.124 20.341 1.00 44.53 109 ARG A C 1
ATOM 834 O O . ARG A 1 109 ? 31.762 30.825 20.096 1.00 44.53 109 ARG A O 1
ATOM 841 N N . GLU A 1 110 ? 33.333 32.243 20.928 1.00 49.62 110 GLU A N 1
ATOM 842 C CA . GLU A 1 110 ? 32.604 33.517 20.877 1.00 49.62 110 GLU A CA 1
ATOM 843 C C . GLU A 1 110 ? 32.759 34.154 19.490 1.00 49.62 110 GLU A C 1
ATOM 845 O O . GLU A 1 110 ? 33.821 33.930 18.853 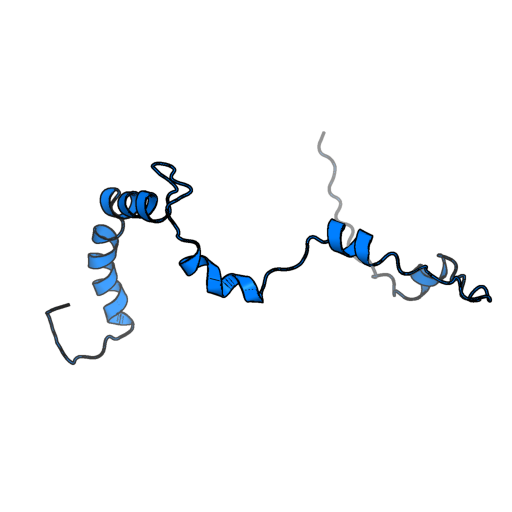1.00 49.62 110 GLU A O 1
#